Protein AF-A0A3D1SLB6-F1 (afdb_monomer_lite)

Sequence (95 aa):
AEQLNQRGYRTFDGLLFESMHVCQLRRHHGLPDRYARLRAQGMLTADELAHCHGVTAQTIWRWYRQGRIVGICYNDRRSSLFPPQEVDQQRPTEL

Radius of gyration: 17.93 Å; chains: 1; bounding box: 34×22×58 Å

pLDDT: mean 83.19, std 13.29, range [37.91, 93.38]

Secondary structure (DSSP, 8-state):
-HHHHHTT---TTSPPP-HHHHHHHHHHTTPPPHHHHHHHTTPBPHHHHHHHHTS-HHHHHHHHHTTSS--EE-STT--EEB-TT----------

Structure (mmCIF, N/CA/C/O backbone):
data_AF-A0A3D1SLB6-F1
#
_entry.id   AF-A0A3D1SLB6-F1
#
loop_
_atom_site.group_PDB
_atom_site.id
_atom_site.type_symbol
_atom_site.label_atom_id
_atom_site.label_alt_id
_atom_site.label_comp_id
_atom_site.label_asym_id
_atom_site.label_entity_id
_atom_site.label_seq_id
_atom_site.pdbx_PDB_ins_code
_atom_site.Cartn_x
_atom_site.Cartn_y
_atom_site.Cartn_z
_atom_site.occupancy
_atom_site.B_iso_or_equiv
_atom_site.auth_seq_id
_atom_site.auth_comp_id
_atom_site.auth_asym_id
_atom_site.auth_atom_id
_atom_site.pdbx_PDB_model_num
ATOM 1 N N . ALA A 1 1 ? 9.325 5.320 -9.924 1.00 79.62 1 ALA A N 1
ATOM 2 C CA . ALA A 1 1 ? 10.164 5.833 -11.024 1.00 79.62 1 ALA A CA 1
ATOM 3 C C . ALA A 1 1 ? 11.426 6.489 -10.478 1.00 79.62 1 ALA A C 1
ATOM 5 O O . ALA A 1 1 ? 12.519 6.116 -10.874 1.00 79.62 1 ALA A O 1
ATOM 6 N N . GLU A 1 2 ? 11.278 7.359 -9.479 1.00 85.31 2 GLU A N 1
ATOM 7 C CA . GLU A 1 2 ? 12.378 8.070 -8.820 1.00 85.31 2 GLU A CA 1
ATOM 8 C C . GLU A 1 2 ? 13.558 7.185 -8.383 1.00 85.31 2 GLU A C 1
ATOM 10 O O . GLU A 1 2 ? 14.687 7.468 -8.761 1.00 85.31 2 GLU A O 1
ATOM 15 N N . GLN A 1 3 ? 13.316 6.052 -7.711 1.00 87.62 3 GLN A N 1
ATOM 16 C CA . GLN A 1 3 ? 14.397 5.129 -7.318 1.00 87.62 3 GLN A CA 1
ATOM 17 C C . GLN A 1 3 ? 15.203 4.567 -8.506 1.00 87.62 3 GLN A C 1
ATOM 19 O O . GLN A 1 3 ? 16.401 4.336 -8.377 1.00 87.62 3 GLN A O 1
ATOM 24 N N . LEU A 1 4 ? 14.569 4.336 -9.664 1.00 86.56 4 LEU A N 1
ATOM 25 C CA . LEU A 1 4 ? 15.275 3.886 -10.873 1.00 86.56 4 LEU A CA 1
ATOM 26 C C . LEU A 1 4 ? 16.138 5.018 -11.434 1.00 86.56 4 LEU A C 1
ATOM 28 O O . LEU A 1 4 ? 17.300 4.800 -11.766 1.00 86.56 4 LEU A O 1
ATOM 32 N N . ASN A 1 5 ? 15.592 6.235 -11.454 1.00 90.00 5 ASN A N 1
ATOM 33 C CA . ASN A 1 5 ? 16.296 7.426 -11.920 1.00 90.00 5 ASN A CA 1
ATOM 34 C C . ASN A 1 5 ? 17.509 7.760 -11.043 1.00 90.00 5 ASN A C 1
ATOM 36 O O . ASN A 1 5 ? 18.575 8.050 -11.588 1.00 90.00 5 ASN A O 1
ATOM 40 N N . GLN A 1 6 ? 17.356 7.667 -9.716 1.00 91.12 6 GLN A N 1
ATOM 41 C CA . GLN A 1 6 ? 18.421 7.857 -8.723 1.00 91.12 6 GLN A CA 1
ATOM 42 C C . GLN A 1 6 ? 19.553 6.837 -8.888 1.00 91.12 6 GLN A C 1
ATOM 44 O O . GLN A 1 6 ? 20.718 7.183 -8.742 1.00 91.12 6 GLN A O 1
ATOM 49 N N . ARG A 1 7 ? 19.226 5.592 -9.253 1.00 90.94 7 ARG A N 1
ATOM 50 C CA . ARG A 1 7 ? 20.213 4.545 -9.568 1.00 90.94 7 ARG A CA 1
ATOM 51 C C . ARG A 1 7 ? 20.847 4.693 -10.959 1.00 90.94 7 ARG A C 1
ATOM 53 O O . ARG A 1 7 ? 21.635 3.842 -11.350 1.00 90.94 7 ARG A O 1
ATOM 60 N N . GLY A 1 8 ? 20.498 5.739 -11.712 1.00 90.00 8 GLY A N 1
ATOM 61 C CA . GLY A 1 8 ? 21.059 6.021 -13.035 1.00 90.00 8 GLY A CA 1
ATOM 62 C C . GLY A 1 8 ? 20.372 5.310 -14.202 1.00 90.00 8 GLY A C 1
ATOM 63 O O . GLY A 1 8 ? 20.760 5.536 -15.343 1.00 90.00 8 GLY A O 1
ATOM 64 N N . TYR A 1 9 ? 19.327 4.510 -13.967 1.00 89.38 9 TYR A N 1
ATOM 65 C CA . TYR A 1 9 ? 18.598 3.860 -15.058 1.00 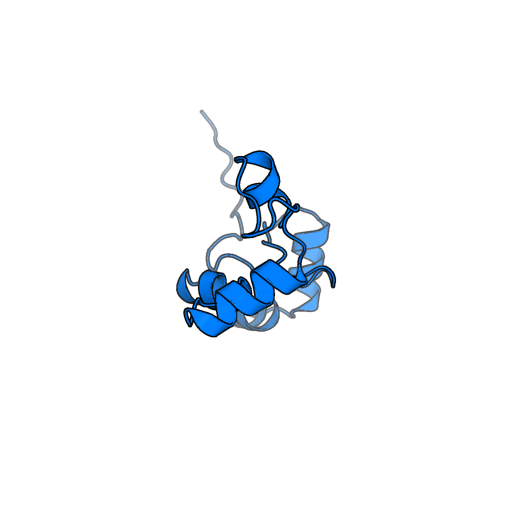89.38 9 TYR A CA 1
ATOM 66 C C . TYR A 1 9 ? 17.840 4.892 -15.900 1.00 89.38 9 TYR A C 1
ATOM 68 O O . TYR A 1 9 ? 17.279 5.862 -15.375 1.00 89.38 9 TYR A O 1
ATOM 76 N N . ARG A 1 10 ? 17.822 4.671 -17.215 1.00 88.44 10 ARG A N 1
ATOM 77 C CA . ARG A 1 10 ? 17.127 5.489 -18.215 1.00 88.44 10 ARG A CA 1
ATOM 78 C C . ARG A 1 10 ? 16.310 4.595 -19.143 1.00 88.44 10 ARG A C 1
ATOM 80 O O . ARG A 1 10 ? 16.546 3.390 -19.220 1.00 88.44 10 ARG A O 1
ATOM 87 N N . THR A 1 11 ? 15.320 5.186 -19.796 1.00 85.38 11 THR A N 1
ATOM 88 C CA . THR A 1 11 ? 14.587 4.547 -20.896 1.00 85.38 11 THR A CA 1
ATOM 89 C C . THR A 1 11 ? 15.511 4.333 -22.102 1.00 85.38 11 THR A C 1
ATOM 91 O O . THR A 1 11 ? 16.632 4.841 -22.117 1.00 85.38 11 THR A O 1
ATOM 94 N N . PHE A 1 12 ? 15.051 3.584 -23.108 1.00 82.50 12 PHE A N 1
ATOM 95 C CA . PHE A 1 12 ? 15.832 3.311 -24.322 1.00 82.50 12 PHE A CA 1
ATOM 96 C C . PHE A 1 12 ? 16.305 4.598 -25.021 1.00 82.50 12 PHE A C 1
ATOM 98 O O . PHE A 1 12 ? 17.461 4.686 -25.419 1.00 82.50 12 PHE A O 1
ATOM 105 N N . ASP A 1 13 ? 15.462 5.633 -25.042 1.00 86.19 13 ASP A N 1
ATOM 106 C CA . ASP A 1 13 ? 15.777 6.943 -25.628 1.00 86.19 13 ASP A CA 1
ATOM 107 C C . ASP A 1 13 ? 16.595 7.855 -24.687 1.00 86.19 13 ASP A C 1
ATOM 109 O O . ASP A 1 13 ? 16.725 9.056 -24.914 1.00 86.19 13 ASP A O 1
ATOM 113 N N . GLY A 1 14 ? 17.123 7.319 -23.581 1.00 86.06 14 GLY A N 1
ATOM 114 C CA . GLY A 1 14 ? 17.934 8.062 -22.609 1.00 86.06 14 GLY A CA 1
ATOM 115 C C . GLY A 1 14 ? 17.139 8.946 -21.638 1.00 86.06 14 GLY A C 1
ATOM 116 O O . GLY A 1 14 ? 17.731 9.599 -20.777 1.00 86.06 14 GLY A O 1
ATOM 117 N N . LEU A 1 15 ? 15.806 8.946 -21.713 1.00 88.75 15 LEU A N 1
ATOM 118 C CA . LEU A 1 15 ? 14.943 9.760 -20.851 1.00 88.75 15 LEU A CA 1
ATOM 119 C C . LEU A 1 15 ? 14.784 9.162 -19.448 1.00 88.75 15 LEU A C 1
ATOM 121 O O . LEU A 1 15 ? 14.972 7.961 -19.226 1.00 88.75 15 LEU A O 1
ATOM 125 N N . LEU A 1 16 ? 14.388 10.007 -18.495 1.00 89.62 16 LEU A N 1
ATOM 126 C CA . LEU A 1 16 ? 14.024 9.581 -17.146 1.00 89.62 16 LEU A CA 1
ATOM 127 C C . LEU A 1 16 ? 12.792 8.666 -17.168 1.00 89.62 16 LEU A C 1
ATOM 129 O O . LEU A 1 16 ? 11.884 8.803 -17.986 1.00 89.62 16 LEU A O 1
ATOM 133 N N . PHE A 1 17 ? 12.736 7.734 -16.220 1.00 88.25 17 PHE A N 1
ATOM 134 C CA . PHE A 1 17 ? 11.529 6.962 -15.979 1.00 88.25 17 PHE A CA 1
ATOM 135 C C . PHE A 1 17 ? 10.446 7.844 -15.371 1.00 88.25 17 PHE A C 1
ATOM 137 O O . PHE A 1 17 ? 10.680 8.564 -14.398 1.00 88.25 17 PHE A O 1
ATOM 144 N N . GLU A 1 18 ? 9.232 7.662 -15.874 1.00 89.31 18 GLU A N 1
ATOM 145 C CA . GLU A 1 18 ? 8.002 8.161 -15.281 1.00 89.31 18 GLU A CA 1
ATOM 146 C C . GLU A 1 18 ? 7.220 7.008 -14.647 1.00 89.31 18 GLU A C 1
ATOM 148 O O . GLU A 1 18 ? 7.493 5.823 -14.878 1.00 89.31 18 GLU A O 1
ATOM 153 N N . SER A 1 19 ? 6.217 7.336 -13.833 1.00 84.94 19 SER A N 1
ATOM 154 C CA . SER A 1 19 ? 5.353 6.342 -13.184 1.00 84.94 19 SER A CA 1
ATOM 155 C C . SER A 1 19 ? 4.662 5.419 -14.194 1.00 84.94 19 SER A C 1
ATOM 157 O O . SER A 1 19 ? 4.517 4.223 -13.928 1.00 84.94 19 SER A O 1
ATOM 159 N N . MET A 1 20 ? 4.302 5.938 -15.374 1.00 88.19 20 MET A N 1
ATOM 160 C CA . MET A 1 20 ? 3.688 5.156 -16.450 1.00 88.19 20 MET A CA 1
ATOM 161 C C . MET A 1 20 ? 4.650 4.113 -17.030 1.00 88.19 20 MET A C 1
ATOM 163 O O . MET A 1 20 ? 4.264 2.950 -17.145 1.00 88.19 20 MET A O 1
ATOM 167 N N . HIS A 1 21 ? 5.908 4.481 -17.300 1.00 88.19 21 HIS A N 1
ATOM 168 C CA . HIS A 1 21 ? 6.940 3.552 -17.779 1.00 88.19 21 HIS A CA 1
ATOM 169 C C . HIS A 1 21 ? 7.152 2.391 -16.799 1.00 88.19 21 HIS A C 1
ATOM 171 O O . HIS A 1 21 ? 7.189 1.229 -17.197 1.00 88.19 21 HIS A O 1
ATOM 177 N N . VAL A 1 22 ? 7.200 2.681 -15.494 1.00 86.50 22 VAL A N 1
ATOM 178 C CA . VAL A 1 22 ? 7.314 1.639 -14.459 1.00 86.50 22 VAL A CA 1
ATOM 179 C C . VAL A 1 22 ? 6.073 0.744 -14.418 1.00 86.50 22 VAL A C 1
ATOM 181 O O . VAL A 1 22 ? 6.193 -0.468 -14.246 1.00 86.50 22 VAL A O 1
ATOM 184 N N . CYS A 1 23 ? 4.878 1.314 -14.588 1.00 85.69 23 CYS A N 1
ATOM 185 C CA . CYS A 1 23 ? 3.635 0.546 -14.640 1.00 85.69 23 CYS A CA 1
ATOM 186 C C . CYS A 1 23 ? 3.606 -0.414 -15.840 1.00 85.69 23 CYS A C 1
ATOM 188 O O . CYS A 1 23 ? 3.265 -1.586 -15.672 1.00 85.69 23 CYS A O 1
ATOM 190 N N . GLN A 1 24 ? 4.003 0.057 -17.025 1.00 88.12 24 GLN A N 1
ATOM 191 C CA . GLN A 1 24 ? 4.078 -0.764 -18.234 1.00 88.12 24 GLN A CA 1
ATOM 192 C C . GLN A 1 24 ? 5.121 -1.873 -18.102 1.00 88.12 24 GLN A C 1
ATOM 194 O O . GLN A 1 24 ? 4.784 -3.033 -18.322 1.00 88.12 24 GLN A O 1
ATOM 199 N N . LEU A 1 25 ? 6.339 -1.545 -17.656 1.00 87.50 25 LEU A N 1
ATOM 200 C CA . LEU A 1 25 ? 7.410 -2.520 -17.433 1.00 87.50 25 LEU A CA 1
ATOM 201 C C . LEU A 1 25 ? 6.956 -3.624 -16.473 1.00 87.50 25 LEU A C 1
ATOM 203 O O . LEU A 1 25 ? 7.112 -4.813 -16.739 1.00 87.50 25 LEU A O 1
ATOM 207 N N . ARG A 1 26 ? 6.311 -3.225 -15.373 1.00 89.50 26 ARG A N 1
ATOM 208 C CA . ARG A 1 26 ? 5.753 -4.160 -14.403 1.00 89.50 26 ARG A CA 1
ATOM 209 C C . ARG A 1 26 ? 4.734 -5.103 -15.046 1.00 89.50 26 ARG A C 1
ATOM 211 O O . ARG A 1 26 ? 4.811 -6.304 -14.824 1.00 89.50 26 ARG A O 1
ATOM 218 N N . ARG A 1 27 ? 3.786 -4.573 -15.825 1.00 87.12 27 ARG A N 1
ATOM 219 C CA . ARG A 1 27 ? 2.753 -5.379 -16.498 1.00 87.12 27 ARG A CA 1
ATOM 220 C C . ARG A 1 27 ? 3.348 -6.321 -17.543 1.00 87.12 27 ARG A C 1
ATOM 222 O O . ARG A 1 27 ? 2.978 -7.487 -17.560 1.00 87.12 27 ARG A O 1
ATOM 229 N N . HIS A 1 28 ? 4.271 -5.830 -18.366 1.00 90.06 28 HIS A N 1
ATOM 230 C CA . HIS A 1 28 ? 4.901 -6.604 -19.434 1.00 90.06 28 HIS A CA 1
ATOM 231 C C . HIS A 1 28 ? 5.683 -7.805 -18.889 1.00 90.06 28 HIS A C 1
ATOM 233 O O . HIS A 1 28 ? 5.583 -8.901 -19.425 1.00 90.06 28 HIS A O 1
ATOM 239 N N . HIS A 1 29 ? 6.390 -7.619 -17.773 1.00 87.06 29 HIS A N 1
ATOM 240 C CA . HIS A 1 29 ? 7.146 -8.688 -17.117 1.00 87.06 29 HIS A CA 1
ATOM 241 C C . HIS A 1 29 ? 6.344 -9.462 -16.058 1.00 87.06 29 HIS A C 1
ATOM 243 O O . HIS A 1 29 ? 6.933 -10.203 -15.275 1.00 87.06 29 HIS A O 1
ATOM 249 N N . GLY A 1 30 ? 5.021 -9.271 -15.976 1.00 87.12 30 GLY A N 1
ATOM 250 C CA . GLY A 1 30 ? 4.173 -9.966 -14.999 1.00 87.12 30 GLY A CA 1
ATOM 251 C C . GLY A 1 30 ? 4.551 -9.699 -13.536 1.00 87.12 30 GLY A C 1
ATOM 252 O O . GLY A 1 30 ? 4.221 -10.484 -12.650 1.00 87.12 30 GLY A O 1
ATOM 253 N N . LEU A 1 31 ? 5.257 -8.601 -13.259 1.00 88.50 31 LEU A N 1
ATOM 254 C CA . LEU A 1 31 ? 5.743 -8.294 -11.925 1.00 88.50 31 LEU A CA 1
ATOM 255 C C . LEU A 1 31 ? 4.563 -7.895 -11.012 1.00 88.50 31 LEU A C 1
ATOM 257 O O . LEU A 1 31 ? 3.742 -7.036 -11.370 1.00 88.50 31 LEU A O 1
ATOM 261 N N . PRO A 1 32 ? 4.469 -8.453 -9.795 1.00 85.19 32 PRO A N 1
ATOM 262 C CA . PRO A 1 32 ? 3.412 -8.093 -8.857 1.00 85.19 32 PRO A CA 1
ATOM 263 C C . PRO A 1 32 ? 3.512 -6.613 -8.468 1.00 85.19 32 PRO A C 1
ATOM 265 O O . PRO A 1 32 ? 4.610 -6.051 -8.350 1.00 85.19 32 PRO A O 1
ATOM 268 N N . ASP A 1 33 ? 2.365 -5.949 -8.296 1.00 85.31 33 ASP A N 1
ATOM 269 C CA . ASP A 1 33 ? 2.340 -4.578 -7.781 1.00 85.31 33 ASP A CA 1
ATOM 270 C C . ASP A 1 33 ? 2.758 -4.520 -6.315 1.00 85.31 33 ASP A C 1
ATOM 272 O O . ASP A 1 33 ? 3.002 -5.524 -5.645 1.00 85.31 33 ASP A O 1
ATOM 276 N N . ARG A 1 34 ? 2.898 -3.292 -5.817 1.00 85.75 34 ARG A N 1
ATOM 277 C CA . ARG A 1 34 ? 3.281 -3.061 -4.431 1.00 85.75 34 ARG A CA 1
ATOM 278 C C . ARG A 1 34 ? 2.303 -3.717 -3.456 1.00 85.75 34 ARG A C 1
ATOM 280 O O . ARG A 1 34 ? 2.765 -4.245 -2.454 1.00 85.75 34 ARG A O 1
ATOM 287 N N . TYR A 1 35 ? 1.006 -3.717 -3.762 1.00 86.94 35 TYR A N 1
ATOM 288 C CA . TYR A 1 35 ? -0.008 -4.345 -2.922 1.00 86.94 35 TYR A CA 1
ATOM 289 C C . TYR A 1 35 ? 0.187 -5.864 -2.874 1.00 86.94 35 TYR A C 1
ATOM 291 O O . TYR A 1 35 ? 0.377 -6.416 -1.796 1.00 86.94 35 TYR A O 1
ATOM 299 N N . ALA A 1 36 ? 0.255 -6.527 -4.027 1.00 87.50 36 ALA A N 1
ATOM 300 C CA . ALA A 1 36 ? 0.450 -7.967 -4.140 1.00 87.50 36 ALA A CA 1
ATOM 301 C C . ALA A 1 36 ? 1.752 -8.433 -3.470 1.00 87.50 36 ALA A C 1
ATOM 303 O O . ALA A 1 36 ? 1.750 -9.440 -2.769 1.00 87.50 36 ALA A O 1
ATOM 304 N N . ARG A 1 37 ? 2.851 -7.679 -3.613 1.00 89.44 37 ARG A N 1
ATOM 305 C CA . ARG A 1 37 ? 4.117 -7.990 -2.925 1.00 89.44 37 ARG A CA 1
ATOM 306 C C . ARG A 1 37 ? 3.994 -7.896 -1.407 1.00 89.44 37 ARG A C 1
ATOM 308 O O . ARG A 1 37 ? 4.452 -8.794 -0.716 1.00 89.44 37 ARG A O 1
ATOM 315 N N . LEU A 1 38 ? 3.363 -6.840 -0.893 1.00 89.50 38 LEU A N 1
ATOM 316 C CA . LEU A 1 38 ? 3.152 -6.678 0.548 1.00 89.50 38 LEU A CA 1
ATOM 317 C C . LEU A 1 38 ? 2.221 -7.765 1.102 1.00 89.50 38 LEU A C 1
ATOM 319 O O . LEU A 1 38 ? 2.477 -8.307 2.172 1.00 89.50 38 LEU A O 1
ATOM 323 N N . ARG A 1 39 ? 1.182 -8.139 0.349 1.00 91.19 39 ARG A N 1
ATOM 324 C CA . ARG A 1 39 ? 0.295 -9.256 0.700 1.00 91.19 39 ARG A CA 1
ATOM 325 C C . ARG A 1 39 ? 1.032 -10.591 0.729 1.00 91.19 39 ARG A C 1
ATOM 327 O O . ARG A 1 39 ? 0.853 -11.350 1.672 1.00 91.19 39 ARG A O 1
ATOM 334 N N . ALA A 1 40 ? 1.910 -10.849 -0.240 1.00 88.88 40 ALA A N 1
ATOM 335 C CA . ALA A 1 40 ? 2.759 -12.041 -0.250 1.00 88.88 40 ALA A CA 1
ATOM 336 C C . ALA A 1 40 ? 3.740 -12.088 0.938 1.00 88.88 40 ALA A C 1
ATOM 338 O O . ALA A 1 40 ? 4.136 -13.168 1.360 1.00 88.88 40 ALA A O 1
ATOM 339 N N . GLN A 1 41 ? 4.097 -10.934 1.511 1.00 87.38 41 GLN A N 1
ATOM 340 C CA . GLN A 1 41 ? 4.884 -10.831 2.747 1.00 87.38 41 GLN A CA 1
ATOM 341 C C . GLN A 1 41 ? 4.045 -11.014 4.027 1.00 87.38 41 GLN A C 1
ATOM 343 O O . GLN A 1 41 ? 4.576 -10.869 5.124 1.00 87.38 41 GLN A O 1
ATOM 348 N N . GLY A 1 42 ? 2.745 -11.307 3.913 1.00 88.06 42 GLY A N 1
ATOM 349 C CA . GLY A 1 42 ? 1.853 -11.512 5.057 1.00 88.06 42 GLY A CA 1
ATOM 350 C C . GLY A 1 42 ? 1.307 -10.226 5.681 1.00 88.06 42 GLY A C 1
ATOM 351 O O . GLY A 1 42 ? 0.710 -10.285 6.752 1.00 88.06 42 GLY A O 1
ATOM 352 N N . MET A 1 43 ? 1.481 -9.065 5.037 1.00 90.81 43 MET A N 1
ATOM 353 C CA . MET A 1 43 ? 0.912 -7.800 5.519 1.00 90.81 43 MET A CA 1
ATOM 354 C C . MET A 1 43 ? -0.608 -7.807 5.360 1.00 90.81 43 MET A C 1
ATOM 356 O O . MET A 1 43 ? -1.109 -8.128 4.285 1.00 90.81 43 MET A O 1
ATOM 360 N N . LEU A 1 44 ? -1.340 -7.403 6.391 1.00 90.62 44 LEU A N 1
ATOM 361 C CA . LEU A 1 44 ? -2.797 -7.395 6.479 1.00 90.62 44 LEU A CA 1
ATOM 362 C C . LEU A 1 44 ? -3.400 -6.021 6.174 1.00 90.62 44 LEU A C 1
ATOM 364 O O . LEU A 1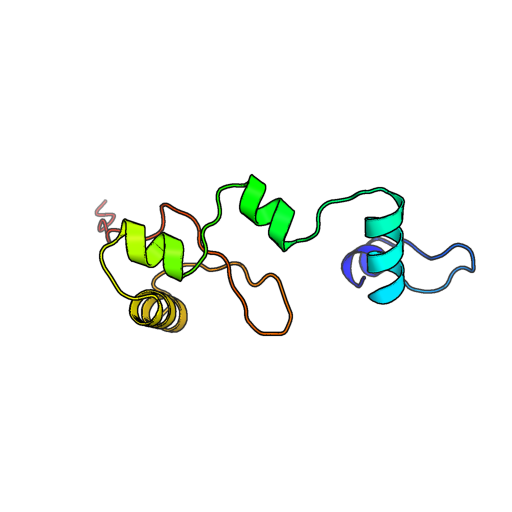 44 ? -2.776 -4.973 6.337 1.00 90.62 44 LEU A O 1
ATOM 368 N N . THR A 1 45 ? -4.648 -6.019 5.727 1.00 91.31 45 THR A N 1
ATOM 369 C CA . THR A 1 45 ? -5.471 -4.805 5.656 1.00 91.31 45 THR A CA 1
ATOM 370 C C . THR A 1 45 ? -5.933 -4.368 7.048 1.00 91.31 45 THR A C 1
ATOM 372 O O . THR A 1 45 ? -5.882 -5.142 8.002 1.00 91.31 45 THR A O 1
ATOM 375 N N . ALA A 1 46 ? -6.406 -3.122 7.176 1.00 89.88 46 ALA A N 1
ATOM 376 C CA . ALA A 1 46 ? -6.969 -2.633 8.436 1.00 89.88 46 ALA A CA 1
ATOM 377 C C . ALA A 1 46 ? -8.146 -3.496 8.918 1.00 89.88 46 ALA A C 1
ATOM 379 O O . ALA A 1 46 ? -8.257 -3.735 10.113 1.00 89.88 46 ALA A O 1
ATOM 380 N N . ASP A 1 47 ? -8.998 -3.967 8.004 1.00 90.25 47 ASP A N 1
ATOM 381 C CA . ASP A 1 47 ? -10.142 -4.828 8.316 1.00 90.25 47 ASP A CA 1
ATOM 382 C C . ASP A 1 47 ? -9.718 -6.227 8.771 1.00 90.25 47 ASP A C 1
ATOM 384 O O . ASP A 1 47 ? -10.219 -6.725 9.776 1.00 90.25 47 ASP A O 1
ATOM 388 N N . GLU A 1 48 ? -8.754 -6.847 8.087 1.00 91.38 48 GLU A N 1
ATOM 389 C CA . GLU A 1 48 ? -8.213 -8.148 8.502 1.00 91.38 48 GLU A CA 1
ATOM 390 C C . GLU A 1 48 ? -7.521 -8.053 9.864 1.00 91.38 48 GLU A C 1
ATOM 392 O O . GLU A 1 48 ? -7.774 -8.869 10.746 1.00 91.38 48 GLU A O 1
ATOM 397 N N . LEU A 1 49 ? -6.693 -7.023 10.065 1.00 90.06 49 LEU A N 1
ATOM 398 C CA . LEU A 1 49 ? -6.029 -6.792 11.343 1.00 90.06 49 LEU A CA 1
ATOM 399 C C . LEU A 1 49 ? -7.056 -6.510 12.451 1.00 90.06 49 LEU A C 1
ATOM 401 O O . LEU A 1 49 ? -6.944 -7.027 13.559 1.00 90.06 49 LEU A O 1
ATOM 405 N N . ALA A 1 50 ? -8.099 -5.738 12.146 1.00 91.00 50 ALA A N 1
ATOM 406 C CA . ALA A 1 50 ? -9.195 -5.481 13.068 1.00 91.00 50 ALA A CA 1
ATOM 407 C C . ALA A 1 50 ? -9.916 -6.772 13.474 1.00 91.00 50 ALA A C 1
ATOM 409 O O . ALA A 1 50 ? -10.166 -6.971 14.663 1.00 91.00 50 ALA A O 1
ATOM 410 N N . HIS A 1 51 ? -10.171 -7.672 12.520 1.00 90.56 51 HIS A N 1
ATOM 411 C CA . HIS A 1 51 ? -10.752 -8.984 12.791 1.00 90.56 51 HIS A CA 1
ATOM 412 C C . HIS A 1 51 ? -9.854 -9.831 13.702 1.00 90.56 51 HIS A C 1
ATOM 414 O O . HIS A 1 51 ? -10.342 -10.387 14.683 1.00 90.56 51 HIS A O 1
ATOM 420 N N . CYS A 1 52 ? -8.541 -9.861 13.448 1.00 87.94 52 CYS A N 1
ATOM 421 C CA . CYS A 1 52 ? -7.578 -10.571 14.296 1.00 87.94 52 CYS A CA 1
ATOM 422 C C . CYS A 1 52 ? -7.549 -10.053 15.744 1.00 87.94 52 CYS A C 1
ATOM 424 O O . CYS A 1 52 ? -7.357 -10.838 16.668 1.00 87.94 52 CYS A O 1
ATOM 426 N N . HIS A 1 53 ? -7.759 -8.751 15.952 1.00 86.00 53 HIS A N 1
ATOM 427 C CA . HIS A 1 53 ? -7.754 -8.129 17.281 1.00 86.00 53 HIS A CA 1
ATOM 428 C C . HIS A 1 53 ? -9.143 -7.982 17.920 1.00 86.00 53 HIS A C 1
ATOM 430 O O . HIS A 1 53 ? -9.237 -7.485 19.042 1.00 86.00 53 HIS A O 1
ATOM 436 N N . GLY A 1 54 ? -10.221 -8.373 17.232 1.00 89.81 54 GLY A N 1
ATOM 437 C CA . GLY A 1 54 ? -11.594 -8.168 17.707 1.00 89.81 54 GLY A CA 1
ATOM 438 C C . GLY A 1 54 ? -11.990 -6.690 17.838 1.00 89.81 54 GLY A C 1
ATOM 439 O O . GLY A 1 54 ? -12.835 -6.345 18.662 1.00 89.81 54 GLY A O 1
ATOM 440 N N . VAL A 1 55 ? -11.369 -5.801 17.058 1.00 92.31 55 VAL A N 1
ATOM 441 C CA . VAL A 1 55 ? -11.658 -4.356 17.040 1.00 92.31 55 VAL A CA 1
ATOM 442 C C . VAL A 1 55 ? -12.252 -3.940 15.693 1.00 92.31 55 VAL A C 1
ATOM 444 O O . VAL A 1 55 ? -12.499 -4.764 14.821 1.00 92.31 55 VAL A O 1
ATOM 447 N N . THR A 1 56 ? -12.500 -2.642 15.504 1.00 93.38 56 THR A N 1
ATOM 448 C CA . THR A 1 56 ? -12.924 -2.095 14.208 1.00 93.38 56 THR A CA 1
ATOM 449 C C . THR A 1 56 ? -11.725 -1.590 13.407 1.00 93.38 56 THR A C 1
ATOM 451 O O . THR A 1 56 ? -10.721 -1.154 13.979 1.00 93.38 56 THR A O 1
ATOM 454 N N . ALA A 1 57 ? -11.846 -1.548 12.078 1.00 90.88 57 ALA A N 1
ATOM 455 C CA . ALA A 1 57 ? -10.830 -0.939 11.217 1.00 90.88 57 ALA A CA 1
ATOM 456 C C . ALA A 1 57 ? -10.548 0.528 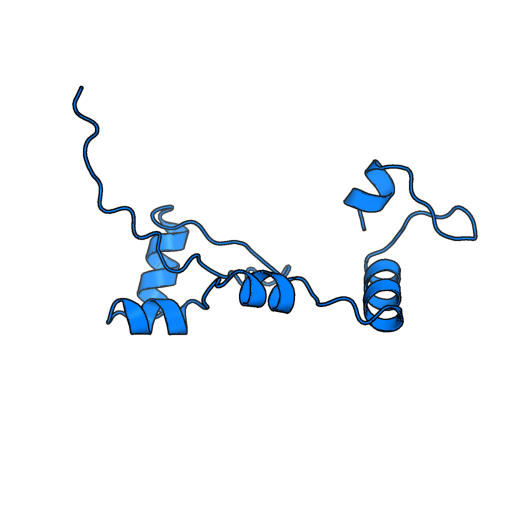11.600 1.00 90.88 57 ALA A C 1
ATOM 458 O O . ALA A 1 57 ? -9.414 0.997 11.503 1.00 90.88 57 ALA A O 1
ATOM 459 N N . GLN A 1 58 ? -11.551 1.258 12.102 1.00 92.69 58 GLN A N 1
ATOM 460 C CA . GLN A 1 58 ? -11.372 2.625 12.597 1.00 92.69 58 GLN A CA 1
ATOM 461 C C . GLN A 1 58 ? -10.419 2.682 13.800 1.00 92.69 58 GLN A C 1
ATOM 463 O O . GLN A 1 58 ? -9.603 3.602 13.886 1.00 92.69 58 GLN A O 1
ATOM 468 N N . THR A 1 59 ? -10.485 1.699 14.701 1.00 91.56 59 THR A N 1
ATOM 469 C CA . THR A 1 59 ? -9.548 1.568 15.824 1.00 91.56 59 THR A CA 1
ATOM 470 C C . THR A 1 59 ? -8.121 1.346 15.328 1.00 91.56 59 THR A C 1
ATOM 472 O O . THR A 1 59 ? -7.214 2.033 15.794 1.00 91.56 59 THR A O 1
ATOM 475 N N . ILE A 1 60 ? -7.927 0.484 14.324 1.00 91.19 60 ILE A N 1
ATOM 476 C CA . ILE A 1 60 ? -6.618 0.271 13.685 1.00 91.19 60 ILE A CA 1
ATOM 477 C C . ILE A 1 60 ? -6.085 1.579 13.086 1.00 91.19 60 ILE A C 1
ATOM 479 O O . ILE A 1 60 ? -4.962 1.994 13.370 1.00 91.19 60 ILE A O 1
ATOM 483 N N . TRP A 1 61 ? -6.909 2.307 12.329 1.00 90.62 61 TRP A N 1
ATOM 484 C CA . TRP A 1 61 ? -6.521 3.608 11.775 1.00 90.62 61 TRP A CA 1
ATOM 485 C C . TRP A 1 61 ? -6.218 4.653 12.850 1.00 90.62 61 TRP A C 1
ATOM 487 O O . TRP A 1 61 ? -5.337 5.493 12.656 1.00 90.62 61 TRP A O 1
ATOM 497 N N . ARG A 1 62 ? -6.923 4.621 13.986 1.00 91.44 62 ARG A N 1
ATOM 498 C CA . ARG A 1 62 ? -6.620 5.477 15.137 1.00 91.44 62 ARG A CA 1
ATOM 499 C C . ARG A 1 62 ? -5.248 5.133 15.712 1.00 91.44 62 ARG A C 1
ATOM 501 O O . ARG A 1 62 ? -4.469 6.055 15.930 1.00 91.44 62 ARG A O 1
ATOM 508 N N . TRP A 1 63 ? -4.931 3.854 15.906 1.00 90.06 63 TRP A N 1
ATOM 509 C CA . TRP A 1 63 ? -3.608 3.424 16.365 1.00 90.06 63 TRP A CA 1
ATOM 510 C C . TRP A 1 63 ? -2.503 3.836 15.395 1.00 90.06 63 TRP A C 1
ATOM 512 O O . TRP A 1 63 ? -1.485 4.365 15.834 1.00 90.06 63 TRP A O 1
ATOM 522 N N . TYR A 1 64 ? -2.736 3.702 14.089 1.00 89.00 64 TYR A N 1
ATOM 523 C CA . TYR A 1 64 ? -1.792 4.145 13.062 1.00 89.00 64 TYR A CA 1
ATOM 524 C C . TYR A 1 64 ? -1.533 5.653 13.131 1.00 89.00 64 TYR A C 1
ATOM 526 O O . TYR A 1 64 ? -0.388 6.094 13.152 1.00 89.00 64 TYR A O 1
ATOM 534 N N . ARG A 1 65 ? -2.594 6.465 13.242 1.00 88.38 65 ARG A N 1
ATOM 535 C CA . ARG A 1 65 ? -2.473 7.929 13.382 1.00 88.38 65 ARG A CA 1
ATOM 536 C C . ARG A 1 65 ? -1.793 8.351 14.684 1.00 88.38 65 ARG A C 1
ATOM 538 O O . ARG A 1 65 ? -1.192 9.416 14.726 1.00 88.38 65 ARG A O 1
ATOM 545 N N . GLN A 1 66 ? -1.913 7.539 15.731 1.00 89.06 66 GLN A N 1
ATOM 546 C CA . GLN A 1 66 ? -1.242 7.736 17.016 1.00 89.06 66 GLN A CA 1
ATOM 547 C C . GLN A 1 66 ? 0.206 7.221 17.019 1.00 89.06 66 GLN A C 1
ATOM 549 O O . GLN A 1 66 ? 0.882 7.372 18.030 1.00 89.06 66 GLN A O 1
ATOM 554 N N . GLY A 1 67 ? 0.676 6.595 15.933 1.00 87.38 67 GLY A N 1
ATOM 555 C CA . GLY A 1 67 ? 2.013 6.002 15.856 1.00 87.38 67 GLY A CA 1
ATOM 556 C C . GLY A 1 67 ? 2.185 4.732 16.695 1.00 87.38 67 GLY A C 1
ATOM 557 O O . GLY A 1 67 ? 3.310 4.339 16.970 1.00 87.38 67 GLY A O 1
ATOM 558 N N . ARG A 1 68 ? 1.086 4.091 17.115 1.00 86.38 68 ARG A N 1
ATOM 559 C CA . ARG A 1 68 ? 1.108 2.862 17.931 1.00 86.38 68 ARG A CA 1
ATOM 560 C C . ARG A 1 68 ? 1.348 1.593 17.117 1.00 86.38 68 ARG A C 1
ATOM 562 O O . ARG A 1 68 ? 1.732 0.581 17.684 1.00 86.38 68 ARG A O 1
ATOM 569 N N . ILE A 1 69 ? 1.052 1.644 15.822 1.00 87.38 69 ILE A N 1
ATOM 570 C CA . ILE A 1 69 ? 1.286 0.556 14.869 1.00 87.38 69 ILE A CA 1
ATOM 571 C C . ILE A 1 69 ? 1.951 1.142 13.629 1.00 87.38 69 ILE A C 1
ATOM 573 O O . ILE A 1 69 ? 1.614 2.263 13.222 1.00 87.38 69 ILE A O 1
ATOM 577 N N . VAL A 1 70 ? 2.866 0.400 13.008 1.00 86.81 70 VAL A N 1
ATOM 578 C CA . VAL A 1 70 ? 3.498 0.826 11.758 1.00 86.81 70 VAL A CA 1
ATOM 579 C C . VAL A 1 70 ? 2.683 0.300 10.581 1.00 86.81 70 VAL A C 1
ATOM 581 O O . VAL A 1 70 ? 2.163 -0.811 10.583 1.00 86.81 70 VAL A O 1
ATOM 584 N N . GLY A 1 71 ? 2.523 1.133 9.556 1.00 87.81 71 GLY A N 1
ATOM 585 C CA . GLY A 1 71 ? 1.798 0.785 8.339 1.00 87.81 71 GLY A CA 1
ATOM 586 C C . GLY A 1 71 ? 2.596 1.188 7.111 1.00 87.81 71 GLY A C 1
ATOM 587 O O . GLY A 1 71 ? 3.143 2.291 7.050 1.00 87.81 71 GLY A O 1
ATOM 588 N N . ILE A 1 72 ? 2.639 0.310 6.113 1.00 87.88 72 ILE A N 1
ATOM 589 C CA . ILE A 1 72 ? 3.305 0.565 4.839 1.00 87.88 72 ILE A CA 1
ATOM 590 C C . ILE A 1 72 ? 2.267 1.079 3.842 1.00 87.88 72 ILE A C 1
ATOM 592 O O . ILE A 1 72 ? 1.435 0.320 3.339 1.00 87.88 72 ILE A O 1
ATOM 596 N N . CYS A 1 73 ? 2.344 2.372 3.517 1.00 86.81 73 CYS A N 1
ATOM 597 C CA . CYS A 1 73 ? 1.539 2.977 2.455 1.00 86.81 73 CYS A CA 1
ATOM 598 C C . CYS A 1 73 ? 1.890 2.329 1.115 1.00 86.81 73 CYS A C 1
ATOM 600 O O . CYS A 1 73 ? 3.058 2.327 0.733 1.00 86.81 73 CYS A O 1
ATOM 602 N N . TYR A 1 74 ? 0.914 1.814 0.371 1.00 83.88 74 TYR A N 1
ATOM 603 C CA . TYR A 1 74 ? 1.171 1.192 -0.935 1.00 83.88 74 TYR A CA 1
ATOM 604 C C . TYR A 1 74 ? 0.698 2.029 -2.127 1.00 83.88 74 TYR A C 1
ATOM 606 O O . TYR A 1 74 ? 1.063 1.718 -3.262 1.00 83.88 74 TYR A O 1
ATOM 614 N N . ASN A 1 75 ? -0.068 3.092 -1.884 1.00 78.88 75 ASN A N 1
ATOM 615 C CA . ASN A 1 75 ? -0.535 4.027 -2.902 1.00 78.88 75 ASN A CA 1
ATOM 616 C C . ASN A 1 75 ? -0.522 5.478 -2.383 1.00 78.88 75 ASN A C 1
ATOM 618 O O . ASN A 1 75 ? -0.381 5.728 -1.185 1.00 78.88 75 ASN A O 1
ATOM 622 N N . ASP A 1 76 ? -0.731 6.430 -3.293 1.00 74.81 76 ASP A N 1
ATOM 623 C CA . ASP A 1 76 ? -0.795 7.864 -2.970 1.00 74.81 76 ASP A CA 1
ATOM 624 C C . ASP A 1 76 ? -2.110 8.254 -2.270 1.00 74.81 76 ASP A C 1
ATOM 626 O O . ASP A 1 76 ? -2.234 9.332 -1.694 1.00 74.81 76 ASP A O 1
ATOM 630 N N . ARG A 1 77 ? -3.095 7.344 -2.247 1.00 78.56 77 ARG A N 1
ATOM 631 C CA . ARG A 1 77 ? -4.379 7.505 -1.543 1.00 78.56 77 ARG A CA 1
ATOM 632 C C . ARG A 1 77 ? -4.285 7.228 -0.040 1.00 78.56 77 ARG A C 1
ATOM 634 O O . ARG A 1 77 ? -5.314 7.061 0.611 1.00 78.56 77 ARG A O 1
ATOM 641 N N . ARG A 1 78 ? -3.070 7.169 0.516 1.00 74.06 78 ARG A N 1
ATOM 642 C CA . ARG A 1 78 ? -2.799 6.821 1.923 1.00 74.06 78 ARG A CA 1
ATOM 643 C C . ARG A 1 78 ? -3.403 5.476 2.343 1.00 74.06 78 ARG A C 1
ATOM 645 O O . ARG A 1 78 ? -3.723 5.279 3.511 1.00 74.06 78 ARG A O 1
ATOM 652 N N . SER A 1 79 ? -3.582 4.548 1.406 1.00 85.00 79 SER A N 1
ATOM 653 C CA . SER A 1 7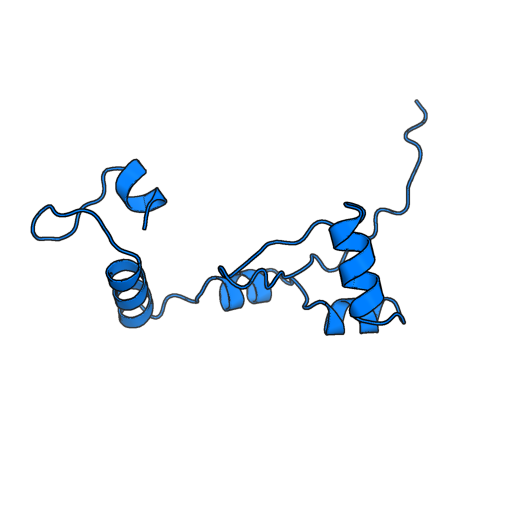9 ? -3.947 3.179 1.751 1.00 85.00 79 SER A CA 1
ATOM 654 C C . SER A 1 79 ? -2.703 2.454 2.253 1.00 85.00 79 SER A C 1
ATOM 656 O O . SER A 1 79 ? -1.672 2.426 1.573 1.00 85.00 79 SER A O 1
ATOM 658 N N . SER A 1 80 ? -2.823 1.86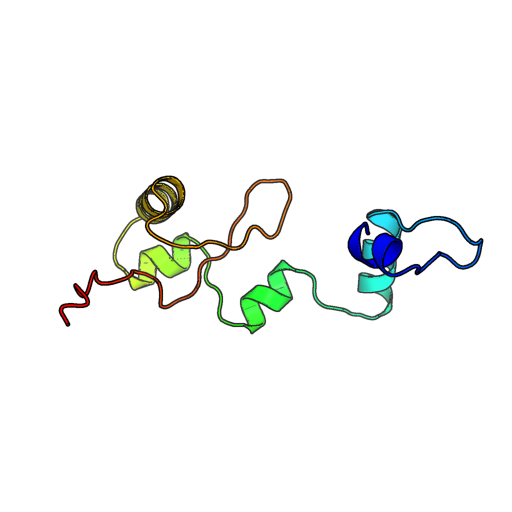6 3.438 1.00 87.50 80 SER A N 1
ATOM 659 C CA . SER A 1 80 ? -1.727 1.217 4.150 1.00 87.50 80 SER A CA 1
ATOM 660 C C . SER A 1 80 ? -2.059 -0.240 4.424 1.00 87.50 80 SER A C 1
ATOM 662 O O . SER A 1 80 ? -3.217 -0.590 4.654 1.00 87.50 80 SER A O 1
ATOM 664 N N . LEU A 1 81 ? -1.030 -1.079 4.372 1.00 90.94 81 LEU A N 1
ATOM 665 C CA . LEU A 1 81 ? -1.064 -2.437 4.903 1.00 90.94 81 LEU A CA 1
ATOM 666 C C . LEU A 1 81 ? -0.252 -2.477 6.197 1.00 90.94 81 LEU A C 1
ATOM 668 O O . LEU A 1 81 ? 0.717 -1.730 6.344 1.00 90.94 81 LEU A O 1
ATOM 672 N N . PHE A 1 82 ? -0.661 -3.336 7.116 1.00 89.25 82 PHE A N 1
ATOM 673 C CA . PHE A 1 82 ? -0.128 -3.442 8.466 1.00 89.25 82 PHE A CA 1
ATOM 674 C C . PHE A 1 82 ? 0.497 -4.821 8.668 1.00 89.25 82 PHE A C 1
ATOM 676 O O . PHE A 1 82 ? -0.033 -5.809 8.157 1.00 89.25 82 PHE A O 1
ATOM 683 N N . PRO A 1 83 ? 1.611 -4.933 9.394 1.00 87.00 83 PRO A N 1
ATOM 684 C CA . PRO A 1 83 ? 2.154 -6.233 9.737 1.00 87.00 83 PRO A CA 1
ATOM 685 C C . PRO A 1 83 ? 1.202 -6.964 10.702 1.00 87.00 83 PRO A C 1
ATOM 687 O O . PRO A 1 83 ? 0.540 -6.331 11.524 1.00 87.00 83 PRO A O 1
ATOM 690 N N . PRO A 1 84 ? 1.133 -8.303 10.638 1.00 78.94 84 PRO A N 1
ATOM 691 C CA . PRO A 1 84 ? 0.186 -9.094 11.426 1.00 78.94 84 PRO A CA 1
ATOM 692 C C . PRO A 1 84 ? 0.487 -9.122 12.934 1.00 78.94 84 PRO A C 1
ATOM 694 O O . PRO A 1 84 ? -0.339 -9.597 13.703 1.00 78.94 84 PRO A O 1
ATOM 697 N N . GLN A 1 85 ? 1.668 -8.662 13.358 1.00 69.75 85 GLN A N 1
ATOM 698 C CA . GLN A 1 85 ? 2.197 -8.859 14.713 1.00 69.75 85 GLN A CA 1
ATOM 699 C C . GLN A 1 85 ? 2.586 -7.566 15.449 1.00 69.75 85 GLN A C 1
ATOM 701 O O . GLN A 1 85 ? 3.024 -7.637 16.592 1.00 69.75 85 GLN A O 1
ATOM 706 N N . GLU A 1 86 ? 2.377 -6.381 14.867 1.00 58.41 86 GLU A N 1
ATOM 707 C CA . GLU A 1 86 ? 2.651 -5.123 15.577 1.00 58.41 86 GLU A CA 1
ATOM 708 C C . GLU A 1 86 ? 1.381 -4.553 16.195 1.00 58.41 86 GLU A C 1
ATOM 710 O O . GLU A 1 86 ? 0.795 -3.580 15.727 1.00 58.41 86 GLU A O 1
ATOM 715 N N . VAL A 1 87 ? 0.987 -5.142 17.313 1.00 52.66 87 VAL A N 1
ATOM 716 C CA . VAL A 1 87 ? 0.590 -4.301 18.435 1.00 52.66 87 VAL A CA 1
ATOM 717 C C . VAL A 1 87 ? 1.698 -4.530 19.431 1.00 52.66 87 VAL A C 1
ATOM 719 O O . VAL 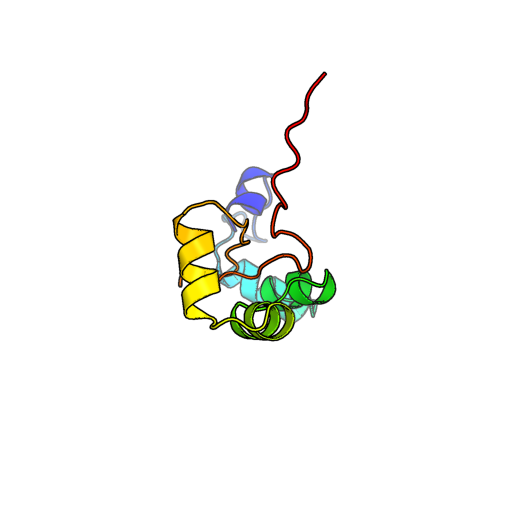A 1 87 ? 1.759 -5.596 20.040 1.00 52.66 87 VAL A O 1
ATOM 722 N N . ASP A 1 88 ? 2.624 -3.579 19.509 1.00 48.22 88 ASP A N 1
ATOM 723 C CA . ASP A 1 88 ? 3.653 -3.594 20.533 1.00 48.22 88 ASP A CA 1
ATOM 724 C C . ASP A 1 88 ? 2.923 -3.625 21.882 1.00 48.22 88 ASP A C 1
ATOM 726 O O . ASP A 1 88 ? 2.332 -2.641 22.343 1.00 48.22 88 ASP A O 1
ATOM 730 N N . GLN A 1 89 ? 2.855 -4.821 22.467 1.00 43.41 89 GLN A N 1
ATOM 731 C CA . GLN A 1 89 ? 2.688 -4.971 23.893 1.00 43.41 89 GLN A CA 1
ATOM 732 C C . GLN A 1 89 ? 3.900 -4.258 24.456 1.00 43.41 89 GLN A C 1
ATOM 734 O O . GLN A 1 89 ? 4.993 -4.810 24.391 1.00 43.41 89 GLN A O 1
ATOM 739 N N . GLN A 1 90 ? 3.706 -3.028 24.935 1.00 40.69 90 GLN A N 1
ATOM 740 C CA . GLN A 1 90 ? 4.714 -2.283 25.671 1.00 40.69 90 GLN A CA 1
ATOM 741 C C . GLN A 1 90 ? 5.315 -3.223 26.720 1.00 40.69 90 GLN A C 1
ATOM 743 O O . GLN A 1 90 ? 4.734 -3.432 27.784 1.00 40.69 90 GLN A O 1
ATOM 748 N N . ARG A 1 91 ? 6.454 -3.838 26.409 1.00 37.91 91 ARG A N 1
ATOM 749 C CA . ARG A 1 91 ? 7.318 -4.441 27.407 1.00 37.91 91 ARG A CA 1
ATOM 750 C C . ARG A 1 91 ? 8.261 -3.309 27.780 1.00 37.91 91 ARG A C 1
ATOM 752 O O . ARG A 1 91 ? 9.002 -2.857 26.908 1.00 37.91 91 ARG A O 1
ATOM 759 N N . PRO A 1 92 ? 8.210 -2.794 29.019 1.00 43.22 92 PRO A N 1
ATOM 760 C CA . PRO A 1 92 ? 9.272 -1.924 29.468 1.00 43.22 92 PRO A CA 1
ATOM 761 C C . PRO A 1 92 ? 10.543 -2.764 29.394 1.00 43.22 92 PRO A C 1
ATOM 763 O O . PRO A 1 92 ? 10.648 -3.800 30.051 1.00 43.22 92 PRO A O 1
ATOM 766 N N . THR A 1 93 ? 11.477 -2.358 28.543 1.00 44.03 93 THR A N 1
ATOM 767 C CA . THR A 1 93 ? 12.859 -2.805 28.659 1.00 44.03 93 THR A CA 1
ATOM 768 C C . THR A 1 93 ? 13.399 -2.145 29.924 1.00 44.03 93 THR A C 1
ATOM 770 O O . THR A 1 93 ? 13.995 -1.076 29.869 1.00 44.03 93 THR A O 1
ATOM 773 N N . GLU A 1 94 ? 13.095 -2.727 31.083 1.00 46.41 94 GLU A N 1
ATOM 774 C CA . GLU A 1 94 ? 13.979 -2.594 32.231 1.00 46.41 94 GLU A CA 1
ATOM 775 C C . GLU A 1 94 ? 15.195 -3.464 31.933 1.00 46.41 94 GLU A C 1
ATOM 777 O O . GLU A 1 94 ? 15.040 -4.672 31.753 1.00 46.41 94 GLU A O 1
ATOM 782 N N . LEU A 1 95 ? 16.356 -2.823 31.796 1.00 50.03 95 LEU A N 1
ATOM 783 C CA . LEU A 1 95 ? 17.656 -3.230 32.338 1.00 50.03 95 LEU A CA 1
ATOM 784 C C . LEU A 1 95 ? 18.636 -2.058 32.191 1.00 50.03 95 LEU A C 1
ATOM 786 O O . LEU A 1 95 ? 18.791 -1.555 31.056 1.00 50.03 95 LEU A O 1
#

Foldseek 3Di:
DVVCVVVVDADPVRHDDDPVNVVVVCVVVVNDALVVVCVVVVFAFLCVLCVVVVHHSVVVVVCVVVVQFDWDQRDPVSGTTGHNPPNPPPDPPDD